Protein AF-A0A661NGQ4-F1 (afdb_monomer)

pLDDT: mean 85.22, std 14.95, range [34.5, 98.0]

Nearest PDB structures (foldseek):
  4ytl-assembly2_B  TM=4.610E-01  e=1.519E-04  Saccharomyces cerevisiae S288C
  1lpl-assembly1_A  TM=7.187E-01  e=1.066E-02  Caenorhabditis elegans
  3qii-assembly1_A-2  TM=8.413E-01  e=1.518E-01  Homo sapiens
  4v8p-assembly2_DF  TM=8.283E-01  e=1.440E-01  Tetrahymena thermophila
  6rm3-assembly1_LM0  TM=7.611E-01  e=2.872E-01  Vairimorpha necatrix

Foldseek 3Di:
DDDPLPPPQDFQFWKWFDDVPDDIFTFGFHDWDADPPDGAIWTFTQGPVRDTDIHGPVRIDGDDDPVVPPVFDQDAQFWKAFCDDPRHGFTFGFHDDDPPQWTWGQGPVRDIDIDHNVRIGGD

Mean predicted aligned error: 11.38 Å

Radius of gyration: 20.04 Å; Cα contacts (8 Å, |Δi|>4): 237; chains: 1; bounding box: 51×25×49 Å

Secondary structure (DSSP, 8-state):
---TT-----TT-EEEE--TTS--EEEEEEEEEE-TTSSSEEEEEEETTS-EEEEEGGGEEE---TTTS-TT---TT-EEEE-SGGGTT-EEEEEEEETTTEEEEEETTS-EEEEEGGGEEE-

Structure (mmCIF, N/CA/C/O backbone):
data_AF-A0A661NGQ4-F1
#
_entry.id   AF-A0A661NGQ4-F1
#
loop_
_atom_site.group_PDB
_atom_site.id
_atom_site.type_symbol
_atom_site.label_atom_id
_atom_site.label_alt_id
_atom_site.label_comp_id
_atom_site.label_asym_id
_atom_site.label_entity_id
_atom_site.label_seq_id
_atom_site.pdbx_PDB_ins_code
_atom_site.Cartn_x
_atom_site.Cartn_y
_atom_site.Cartn_z
_atom_site.occupancy
_atom_site.B_iso_or_equiv
_atom_site.auth_seq_id
_atom_site.auth_comp_id
_atom_site.auth_asym_id
_atom_site.auth_atom_id
_atom_site.pdbx_PDB_model_num
ATOM 1 N N . MET A 1 1 ? 5.624 11.042 10.194 1.00 34.50 1 MET A N 1
ATOM 2 C CA . MET A 1 1 ? 4.564 10.029 10.350 1.00 34.50 1 MET A CA 1
ATOM 3 C C . MET A 1 1 ? 4.413 9.410 8.983 1.00 34.50 1 MET A C 1
ATOM 5 O O . MET A 1 1 ? 4.007 10.102 8.063 1.00 34.50 1 MET A O 1
ATOM 9 N N . SER A 1 2 ? 4.999 8.231 8.824 1.00 36.50 2 SER A N 1
ATOM 10 C CA . SER A 1 2 ? 5.265 7.585 7.542 1.00 36.50 2 SER A CA 1
ATOM 11 C C . SER A 1 2 ? 3.985 6.988 6.980 1.00 36.50 2 SER A C 1
ATOM 13 O O . SER A 1 2 ? 3.361 6.152 7.624 1.00 36.50 2 SER A O 1
ATOM 15 N N . ASP A 1 3 ? 3.630 7.470 5.798 1.00 39.06 3 ASP A N 1
ATOM 16 C CA . ASP A 1 3 ? 2.648 6.911 4.882 1.00 39.06 3 ASP A CA 1
ATOM 17 C C . ASP A 1 3 ? 2.911 5.403 4.702 1.00 39.06 3 ASP A C 1
ATOM 19 O O . ASP A 1 3 ? 3.946 4.999 4.165 1.00 39.06 3 ASP A O 1
ATOM 23 N N . GLU A 1 4 ? 2.003 4.564 5.207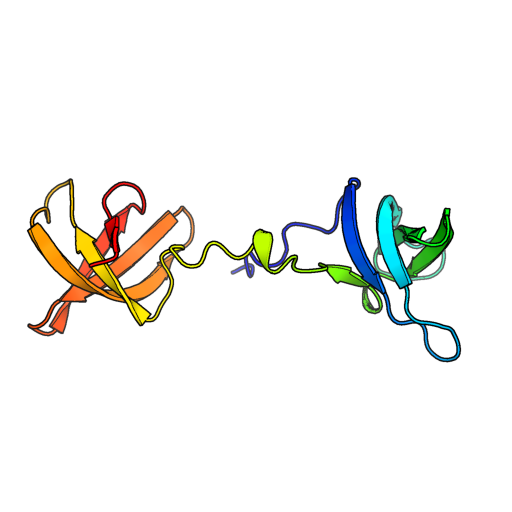 1.00 39.41 4 GLU A N 1
ATOM 24 C CA . GLU A 1 4 ? 2.055 3.098 5.093 1.00 39.41 4 GLU A CA 1
ATOM 25 C C . GLU A 1 4 ? 1.779 2.592 3.663 1.00 39.41 4 GLU A C 1
ATOM 27 O O . GLU A 1 4 ? 1.634 1.393 3.443 1.00 39.41 4 GLU A O 1
ATOM 32 N N . SER A 1 5 ? 1.799 3.477 2.662 1.00 40.03 5 SER A N 1
ATOM 33 C CA . SER A 1 5 ? 1.915 3.104 1.246 1.00 40.03 5 SER A CA 1
ATOM 34 C C . SER A 1 5 ? 3.356 2.734 0.850 1.00 40.03 5 SER A C 1
ATOM 36 O O . SER A 1 5 ? 3.581 2.132 -0.198 1.00 40.03 5 SER A O 1
ATOM 38 N N . LEU A 1 6 ? 4.351 3.034 1.699 1.00 40.94 6 LEU A N 1
ATOM 39 C CA . LEU A 1 6 ? 5.746 2.594 1.553 1.00 40.94 6 LEU A CA 1
ATOM 40 C C . LEU A 1 6 ? 5.972 1.221 2.203 1.00 40.94 6 LEU A C 1
ATOM 42 O O . LEU A 1 6 ? 6.904 1.021 2.987 1.00 40.94 6 LEU A O 1
ATOM 46 N N . HIS A 1 7 ? 5.157 0.233 1.838 1.00 48.25 7 HIS A N 1
ATOM 47 C CA . HIS A 1 7 ? 5.630 -1.146 1.868 1.00 48.25 7 HIS A CA 1
ATOM 48 C C . HIS A 1 7 ? 6.759 -1.226 0.833 1.00 48.25 7 HIS A C 1
ATOM 50 O O . HIS A 1 7 ? 6.503 -1.438 -0.349 1.00 48.25 7 HIS A O 1
ATOM 56 N N . LEU A 1 8 ? 7.989 -0.930 1.283 1.00 60.88 8 LEU A N 1
ATOM 57 C CA . LEU A 1 8 ? 9.207 -0.834 0.477 1.00 60.88 8 LEU A CA 1
ATOM 58 C C . LEU A 1 8 ? 9.161 -1.853 -0.655 1.00 60.88 8 LEU A C 1
ATOM 60 O O . LEU A 1 8 ? 9.139 -3.059 -0.394 1.00 60.88 8 LEU A O 1
ATOM 64 N N . LEU A 1 9 ? 9.127 -1.342 -1.885 1.00 76.94 9 LEU A N 1
ATOM 65 C CA . LEU A 1 9 ? 9.293 -2.100 -3.113 1.00 76.94 9 LEU A CA 1
ATOM 66 C C . LEU A 1 9 ? 10.408 -3.131 -2.889 1.00 76.94 9 LEU A C 1
ATOM 68 O O . LEU A 1 9 ? 11.581 -2.793 -2.750 1.00 76.94 9 LEU A O 1
ATOM 72 N N . LYS A 1 10 ? 10.027 -4.399 -2.738 1.00 84.44 10 LYS A N 1
ATOM 73 C CA . LYS A 1 10 ? 10.931 -5.481 -2.341 1.00 84.44 10 LYS A CA 1
ATOM 74 C C . LYS A 1 10 ? 10.932 -6.544 -3.414 1.00 84.44 10 LYS A C 1
ATOM 76 O O . LYS A 1 10 ? 10.056 -6.597 -4.271 1.00 84.44 10 LYS A O 1
ATOM 81 N N . LYS A 1 11 ? 11.915 -7.437 -3.354 1.00 86.56 11 LYS A N 1
ATOM 82 C CA . LYS A 1 11 ? 11.961 -8.589 -4.254 1.00 86.56 11 LYS A CA 1
ATOM 83 C C . LYS A 1 11 ? 10.619 -9.339 -4.233 1.00 86.56 11 LYS A C 1
ATOM 85 O O . LYS A 1 11 ? 10.137 -9.702 -3.164 1.00 86.56 11 LYS A O 1
ATOM 90 N N . GLY A 1 12 ? 10.051 -9.570 -5.413 1.00 86.19 12 GLY A N 1
ATOM 91 C CA . GLY A 1 12 ? 8.745 -10.194 -5.621 1.00 86.19 12 GLY A CA 1
ATOM 92 C C . GLY A 1 12 ? 7.596 -9.211 -5.861 1.00 86.19 12 GLY A C 1
ATOM 93 O O . GLY A 1 12 ? 6.620 -9.614 -6.485 1.00 86.19 12 GLY A O 1
ATOM 94 N N . SER A 1 13 ? 7.708 -7.943 -5.446 1.00 88.31 13 SER A N 1
ATOM 95 C CA . SER A 1 13 ? 6.661 -6.941 -5.690 1.00 88.31 13 SER A CA 1
ATOM 96 C C . SER A 1 13 ? 6.408 -6.766 -7.187 1.00 88.31 13 SER A C 1
ATOM 98 O O . SER A 1 13 ? 7.363 -6.645 -7.964 1.00 88.31 13 SER A O 1
ATOM 100 N N . ARG A 1 14 ? 5.127 -6.743 -7.568 1.00 90.12 14 ARG A N 1
ATOM 101 C CA . ARG A 1 14 ? 4.665 -6.308 -8.887 1.00 90.12 14 ARG A CA 1
ATOM 102 C C . ARG A 1 14 ? 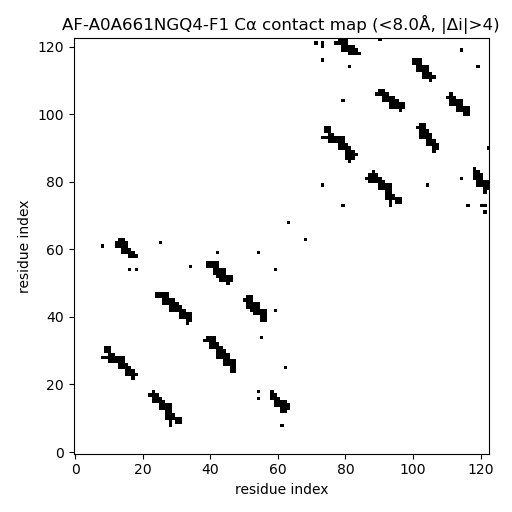4.793 -4.796 -9.000 1.00 90.12 14 ARG A C 1
ATOM 104 O O . ARG A 1 14 ? 4.501 -4.071 -8.048 1.00 90.12 14 ARG A O 1
ATOM 111 N N . VAL A 1 15 ? 5.305 -4.332 -10.131 1.00 92.06 15 VAL A N 1
ATOM 112 C CA . VAL A 1 15 ? 5.627 -2.925 -10.350 1.00 92.06 15 VAL A CA 1
ATOM 113 C C . VAL A 1 15 ? 5.377 -2.503 -11.782 1.00 92.06 15 VAL A C 1
ATOM 115 O O . VAL A 1 15 ? 5.571 -3.270 -12.726 1.00 92.06 15 VAL A O 1
ATOM 118 N N . PHE A 1 16 ? 5.047 -1.226 -11.906 1.00 92.38 16 PHE A N 1
ATOM 119 C CA . PHE A 1 16 ? 5.049 -0.490 -13.150 1.00 92.38 16 PHE A CA 1
ATOM 120 C C . PHE A 1 16 ? 6.202 0.519 -13.127 1.00 92.38 16 PHE A C 1
ATOM 122 O O . PHE A 1 16 ? 6.335 1.299 -12.179 1.00 92.38 16 PHE A O 1
ATOM 129 N N . ALA A 1 17 ? 7.038 0.498 -14.164 1.00 91.06 17 ALA A N 1
ATOM 130 C CA . ALA A 1 17 ? 8.187 1.381 -14.301 1.00 91.06 17 ALA A CA 1
ATOM 131 C C . ALA A 1 17 ? 8.114 2.217 -15.585 1.00 91.06 17 ALA A C 1
ATOM 133 O O . ALA A 1 17 ? 8.012 1.661 -16.683 1.00 91.06 17 ALA A O 1
ATOM 134 N N . ARG A 1 18 ? 8.225 3.546 -15.452 1.00 89.88 18 ARG A N 1
ATOM 135 C CA . ARG A 1 18 ? 8.277 4.485 -16.586 1.00 89.88 18 ARG A CA 1
ATOM 136 C C . ARG A 1 18 ? 9.711 4.901 -16.844 1.00 89.88 18 ARG A C 1
ATOM 138 O O . ARG A 1 18 ? 10.354 5.452 -15.967 1.00 89.88 18 ARG A O 1
ATOM 145 N N . GLN A 1 19 ? 10.204 4.693 -18.060 1.00 79.88 19 GLN A N 1
ATOM 146 C CA . GLN A 1 19 ? 11.519 5.191 -18.466 1.00 79.88 19 GLN A CA 1
ATOM 147 C C . GLN A 1 19 ? 11.360 6.195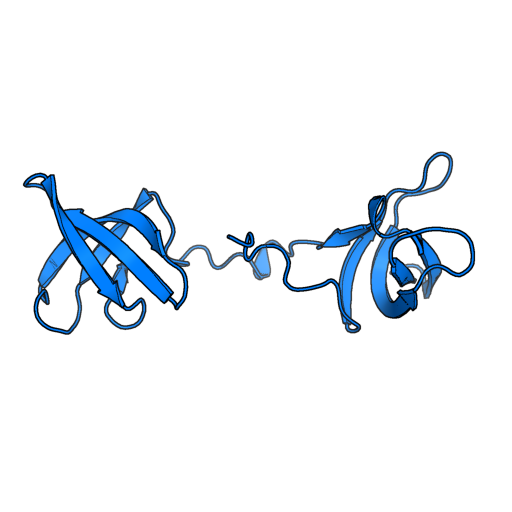 -19.601 1.00 79.88 19 GLN A C 1
ATOM 149 O O . GLN A 1 19 ? 10.873 5.855 -20.680 1.00 79.88 19 GLN A O 1
ATOM 154 N N . LEU A 1 20 ? 11.818 7.429 -19.388 1.00 77.81 20 LEU A N 1
ATOM 155 C CA . LEU A 1 20 ? 11.752 8.469 -20.412 1.00 77.81 20 LEU A CA 1
ATOM 156 C C . LEU A 1 20 ? 12.463 8.014 -21.701 1.00 77.81 20 LEU A C 1
ATOM 158 O O . LEU A 1 20 ? 13.639 7.649 -21.691 1.00 77.81 20 LEU A O 1
ATOM 162 N N . GLY A 1 21 ? 11.742 8.044 -22.825 1.00 78.94 21 GLY A N 1
ATOM 163 C CA . GLY A 1 21 ? 12.270 7.651 -24.136 1.00 78.94 21 GLY A CA 1
ATOM 164 C C . GLY A 1 21 ? 12.365 6.138 -24.377 1.00 78.94 21 GLY A C 1
ATOM 165 O O . GLY A 1 21 ? 12.959 5.728 -25.375 1.00 78.94 21 GLY A O 1
ATOM 166 N N . LYS A 1 22 ? 11.790 5.305 -23.501 1.00 81.81 22 LYS A N 1
ATOM 167 C CA . LYS A 1 22 ? 11.671 3.848 -23.670 1.00 81.81 22 LYS A CA 1
ATOM 168 C C . LYS A 1 22 ? 10.231 3.393 -23.422 1.00 81.81 22 LYS A C 1
ATOM 170 O O . LYS A 1 22 ? 9.393 4.178 -22.999 1.00 81.81 22 LYS A O 1
ATOM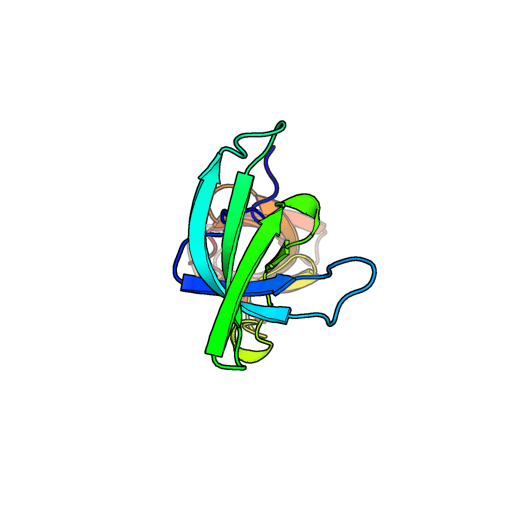 175 N N . ALA A 1 23 ? 9.948 2.127 -23.728 1.00 82.94 23 ALA A N 1
ATOM 176 C CA . ALA A 1 23 ? 8.668 1.518 -23.389 1.00 82.94 23 ALA A CA 1
ATOM 177 C C . ALA A 1 23 ? 8.509 1.394 -21.866 1.00 82.94 23 ALA A C 1
ATOM 179 O O . ALA A 1 23 ? 9.482 1.100 -21.165 1.00 82.94 23 ALA A O 1
ATOM 180 N N . ASP A 1 24 ? 7.279 1.587 -21.393 1.00 90.56 24 ASP A N 1
ATOM 181 C CA . ASP A 1 24 ? 6.895 1.300 -20.015 1.00 90.56 24 ASP A CA 1
ATOM 182 C C . ASP A 1 24 ? 6.997 -0.206 -19.730 1.00 90.56 24 ASP A C 1
ATOM 184 O O . ASP A 1 24 ? 6.816 -1.039 -20.623 1.00 90.56 24 ASP A O 1
ATOM 188 N N . ILE A 1 25 ? 7.297 -0.558 -18.480 1.00 91.94 25 ILE A N 1
ATOM 189 C CA . ILE A 1 25 ? 7.570 -1.938 -18.066 1.00 91.94 25 ILE A CA 1
ATOM 190 C C . ILE A 1 25 ? 6.601 -2.335 -16.958 1.00 91.94 25 ILE A C 1
ATOM 192 O O . ILE A 1 25 ? 6.594 -1.711 -15.900 1.00 91.94 25 ILE A O 1
ATOM 196 N N . ASN A 1 26 ? 5.864 -3.423 -17.175 1.00 93.50 26 ASN A N 1
ATOM 197 C CA . ASN A 1 26 ? 5.223 -4.193 -16.108 1.00 93.50 26 ASN A CA 1
ATOM 198 C C . ASN A 1 26 ? 6.104 -5.394 -15.772 1.00 93.50 26 ASN A C 1
ATOM 200 O O . ASN A 1 26 ? 6.673 -6.023 -16.674 1.00 93.50 26 ASN A O 1
ATOM 204 N N . GLY A 1 27 ? 6.261 -5.698 -14.488 1.00 93.38 27 GLY A N 1
ATOM 205 C CA . GLY A 1 27 ? 7.130 -6.788 -14.073 1.00 93.38 27 GLY A CA 1
ATOM 206 C C . GLY A 1 27 ? 7.213 -6.990 -12.568 1.00 93.38 27 GLY A C 1
ATOM 207 O O . GLY A 1 27 ? 6.505 -6.368 -11.781 1.00 93.38 27 GLY A O 1
ATOM 208 N N . SER A 1 28 ? 8.129 -7.866 -12.163 1.00 94.06 28 SER A N 1
ATOM 209 C CA . SER A 1 28 ? 8.409 -8.152 -10.754 1.00 94.06 28 SER A CA 1
ATOM 210 C C . SER A 1 28 ? 9.826 -7.744 -10.375 1.00 94.06 28 SER A C 1
ATOM 212 O O . SER A 1 28 ? 10.781 -7.993 -11.116 1.00 94.06 28 SER A O 1
ATOM 214 N N . ILE A 1 29 ? 9.996 -7.187 -9.177 1.00 93.88 29 ILE A N 1
ATOM 215 C CA . ILE A 1 29 ? 11.323 -6.865 -8.645 1.00 93.88 29 ILE A CA 1
ATOM 216 C C . ILE A 1 29 ? 12.106 -8.157 -8.380 1.00 93.88 29 ILE A C 1
ATOM 218 O O . ILE A 1 29 ? 11.689 -9.016 -7.604 1.00 93.88 29 ILE A O 1
ATOM 222 N N . THR A 1 30 ? 13.288 -8.284 -8.973 1.00 95.44 30 THR A N 1
ATOM 223 C CA . THR A 1 30 ? 14.239 -9.381 -8.741 1.00 95.44 30 THR A CA 1
ATOM 224 C C . THR A 1 30 ? 15.414 -8.972 -7.859 1.00 95.44 30 THR A C 1
ATOM 226 O O . THR A 1 30 ? 16.038 -9.844 -7.242 1.00 95.44 30 THR A O 1
ATOM 229 N N . TRP A 1 31 ? 15.692 -7.668 -7.755 1.00 93.44 31 TRP A N 1
ATOM 230 C CA . TRP A 1 31 ? 16.796 -7.120 -6.970 1.00 93.44 31 TRP A CA 1
ATOM 231 C C . TRP A 1 31 ? 16.503 -5.701 -6.468 1.00 93.44 31 TRP A C 1
ATOM 233 O O . TRP A 1 31 ? 15.873 -4.917 -7.173 1.00 93.44 31 TRP A O 1
ATOM 243 N N . VAL A 1 32 ? 17.012 -5.375 -5.278 1.00 91.19 32 VAL A N 1
ATOM 244 C CA . VAL A 1 32 ? 16.973 -4.033 -4.678 1.00 91.19 32 VAL A CA 1
ATOM 245 C C . VAL A 1 32 ? 18.346 -3.729 -4.096 1.00 91.19 32 VAL A C 1
ATOM 247 O O . VAL A 1 32 ? 18.923 -4.577 -3.409 1.00 91.19 32 VAL A O 1
ATOM 250 N N . GLY A 1 33 ? 18.857 -2.526 -4.323 1.00 87.44 33 GLY A N 1
ATOM 251 C CA . GLY A 1 33 ? 20.083 -2.082 -3.674 1.00 87.44 33 GLY A CA 1
ATOM 252 C C . GLY A 1 33 ? 20.455 -0.640 -4.002 1.00 87.44 33 GLY A C 1
ATOM 253 O O . GLY A 1 33 ? 19.791 -0.003 -4.817 1.00 87.44 33 GLY A O 1
ATOM 254 N N . PRO A 1 34 ? 21.487 -0.105 -3.333 1.00 84.56 34 PRO A N 1
ATOM 255 C CA . PRO A 1 34 ? 21.866 1.297 -3.459 1.00 84.56 34 PRO A CA 1
ATOM 256 C C . PRO A 1 34 ? 22.327 1.626 -4.882 1.00 84.56 34 PRO A C 1
ATOM 258 O O . PRO A 1 34 ? 23.020 0.828 -5.526 1.00 84.56 34 PRO A O 1
ATOM 261 N N . ASN A 1 35 ? 21.975 2.819 -5.364 1.00 78.75 35 ASN A N 1
ATOM 262 C CA . ASN A 1 35 ? 22.459 3.309 -6.646 1.00 78.75 35 ASN A CA 1
ATOM 263 C C . ASN A 1 35 ? 23.963 3.623 -6.556 1.00 78.75 35 ASN A C 1
ATOM 265 O O . ASN A 1 35 ? 24.417 4.375 -5.699 1.00 78.75 35 ASN A O 1
ATOM 269 N N . ARG A 1 36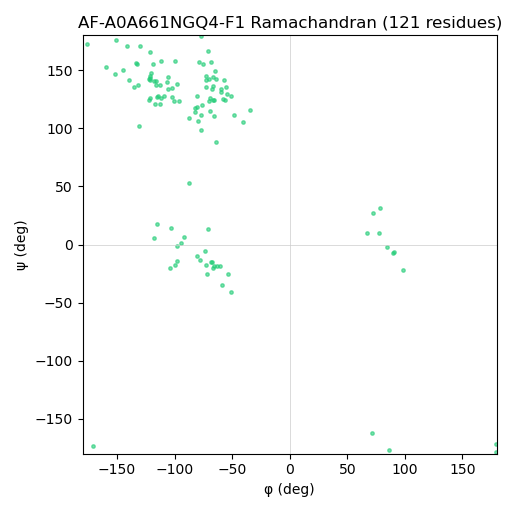 ? 24.770 3.042 -7.452 1.00 69.38 36 ARG A N 1
ATOM 270 C CA . ARG A 1 36 ? 26.231 3.239 -7.459 1.00 69.38 36 ARG A CA 1
ATOM 271 C C . ARG A 1 36 ? 26.647 4.632 -7.952 1.00 69.38 36 ARG A C 1
ATOM 273 O O . ARG A 1 36 ? 27.788 5.028 -7.727 1.00 69.38 36 ARG A O 1
ATOM 280 N N . TYR A 1 37 ? 25.759 5.348 -8.642 1.00 70.38 37 TYR A N 1
ATOM 281 C CA . TYR A 1 37 ? 26.077 6.592 -9.355 1.00 70.38 37 TYR A CA 1
ATOM 282 C C . TYR A 1 37 ? 25.321 7.824 -8.829 1.00 70.38 37 TYR A C 1
ATOM 284 O O . TYR A 1 37 ? 25.453 8.899 -9.407 1.00 70.38 37 TYR A O 1
ATOM 292 N N . GLY A 1 38 ? 24.557 7.691 -7.740 1.00 68.12 38 GLY A N 1
ATOM 293 C CA . GLY A 1 38 ? 23.744 8.767 -7.175 1.00 68.12 38 GLY A CA 1
ATOM 294 C C . GLY A 1 38 ? 23.151 8.399 -5.815 1.00 68.12 38 GLY A C 1
ATOM 295 O O . GLY A 1 38 ? 23.489 7.363 -5.246 1.00 68.12 38 GLY A O 1
ATOM 296 N N . GLY A 1 39 ? 22.280 9.261 -5.288 1.00 75.25 39 GLY A N 1
ATOM 297 C CA . GLY A 1 39 ? 21.428 8.908 -4.151 1.00 75.25 39 GLY A CA 1
ATOM 298 C C . GLY A 1 39 ? 20.341 7.904 -4.551 1.00 75.25 39 GLY A C 1
ATOM 299 O O . GLY A 1 39 ? 20.104 7.685 -5.737 1.00 75.25 39 GLY A O 1
ATOM 300 N N . GLY A 1 40 ? 19.690 7.306 -3.554 1.00 83.31 40 GLY A N 1
ATOM 301 C CA . GLY A 1 40 ? 18.524 6.444 -3.758 1.00 83.31 40 GLY A CA 1
ATOM 302 C C . GLY A 1 40 ? 18.828 4.971 -4.046 1.00 83.31 40 GLY A C 1
ATOM 303 O O . GLY A 1 40 ? 19.980 4.513 -4.013 1.00 83.31 40 GLY A O 1
ATOM 304 N N . PHE A 1 41 ? 17.764 4.211 -4.300 1.00 86.31 41 PHE A N 1
ATOM 305 C CA . PHE A 1 41 ? 17.811 2.797 -4.659 1.00 86.31 41 PHE A CA 1
ATOM 306 C C . PHE A 1 41 ? 17.664 2.570 -6.164 1.00 86.31 41 PHE A C 1
ATOM 308 O O . PHE A 1 41 ? 17.132 3.385 -6.915 1.00 86.31 41 PHE A O 1
ATOM 315 N N . ARG A 1 42 ? 18.138 1.404 -6.602 1.00 90.56 42 ARG A N 1
ATOM 316 C CA . ARG A 1 42 ? 17.915 0.874 -7.939 1.00 90.56 42 ARG A CA 1
ATOM 317 C C . ARG A 1 42 ? 17.237 -0.484 -7.849 1.00 90.56 42 ARG A C 1
ATOM 319 O O . ARG A 1 42 ? 17.573 -1.311 -6.997 1.00 90.56 42 ARG A O 1
ATOM 326 N N . TYR A 1 43 ? 16.326 -0.722 -8.778 1.00 91.94 43 TYR A N 1
ATOM 327 C CA . TYR A 1 43 ? 15.530 -1.931 -8.868 1.00 91.94 43 TYR A CA 1
ATOM 328 C C . TYR A 1 43 ? 15.927 -2.739 -10.095 1.00 91.94 43 TYR A C 1
ATOM 330 O O . TYR A 1 43 ? 15.925 -2.246 -11.224 1.00 91.94 43 TYR A O 1
ATOM 338 N N . GLY A 1 44 ? 16.254 -4.008 -9.868 1.00 94.31 44 GLY A N 1
ATOM 339 C CA . GLY A 1 44 ? 16.241 -5.005 -10.926 1.00 94.31 44 GLY A CA 1
ATOM 340 C C . GLY A 1 44 ? 14.802 -5.465 -11.125 1.00 94.31 44 GLY A C 1
ATOM 341 O O . GLY A 1 44 ? 14.229 -6.018 -10.192 1.00 94.31 44 GLY A O 1
ATOM 342 N N . ILE A 1 45 ? 14.228 -5.264 -12.311 1.00 95.06 45 ILE A N 1
ATOM 343 C CA . ILE A 1 45 ? 12.860 -5.682 -12.652 1.00 95.06 45 ILE A CA 1
ATOM 344 C C . ILE A 1 45 ? 12.926 -6.734 -13.757 1.00 95.06 45 ILE A C 1
ATOM 346 O O . ILE A 1 45 ? 13.551 -6.512 -14.794 1.00 95.06 45 ILE A O 1
ATOM 350 N N . ARG A 1 46 ? 12.282 -7.881 -13.541 1.00 96.75 46 ARG A N 1
ATOM 351 C CA . ARG A 1 46 ? 11.996 -8.850 -14.600 1.00 96.75 46 ARG A CA 1
ATOM 352 C C . ARG A 1 46 ? 10.676 -8.452 -15.241 1.00 96.75 46 ARG A C 1
ATOM 354 O O . ARG A 1 46 ? 9.645 -8.561 -14.582 1.00 96.75 46 ARG A O 1
ATOM 361 N N . GLY A 1 47 ? 10.737 -7.959 -16.474 1.00 94.38 47 GLY A N 1
ATOM 362 C CA . GLY A 1 47 ? 9.548 -7.591 -17.232 1.00 94.38 47 GLY A CA 1
ATOM 363 C C . GLY A 1 47 ? 8.724 -8.817 -17.613 1.00 94.38 47 GLY A C 1
ATOM 364 O O . GLY A 1 47 ? 9.253 -9.930 -17.697 1.00 94.38 47 GLY A O 1
ATOM 365 N N . ASP A 1 48 ? 7.440 -8.601 -17.875 1.00 93.19 48 ASP A N 1
ATOM 366 C CA . ASP A 1 48 ? 6.526 -9.646 -18.357 1.00 93.19 48 ASP A CA 1
ATOM 367 C C . ASP A 1 48 ? 6.895 -10.157 -19.758 1.00 93.19 48 ASP A C 1
ATOM 369 O O . ASP A 1 48 ? 6.529 -11.265 -20.145 1.00 93.19 48 ASP A O 1
ATOM 373 N N . ASP A 1 49 ? 7.695 -9.387 -20.496 1.00 92.31 49 ASP A N 1
ATOM 374 C CA . ASP A 1 49 ? 8.339 -9.799 -21.744 1.00 92.31 49 ASP A CA 1
ATOM 375 C C . ASP A 1 49 ? 9.520 -10.774 -21.530 1.00 92.31 49 ASP A C 1
ATOM 377 O O . ASP A 1 49 ? 10.111 -11.273 -22.488 1.00 92.31 49 ASP A O 1
ATOM 381 N N . GLY A 1 50 ? 9.887 -11.043 -20.273 1.00 92.94 50 GLY A N 1
ATOM 382 C CA . GLY A 1 50 ? 11.017 -11.879 -19.881 1.00 92.94 50 GLY A CA 1
ATOM 383 C C . GLY A 1 50 ? 12.364 -11.151 -19.833 1.00 92.94 50 GLY A C 1
ATOM 384 O O . GLY A 1 50 ? 13.360 -11.759 -19.429 1.00 92.94 50 GLY A O 1
ATOM 385 N N . SER A 1 51 ? 12.438 -9.865 -20.177 1.00 94.56 51 SER A N 1
ATOM 386 C CA . SER A 1 51 ? 13.677 -9.082 -20.154 1.00 94.56 51 SER A CA 1
ATOM 387 C C . SER A 1 51 ? 14.046 -8.625 -18.736 1.00 94.56 51 SER A C 1
ATOM 389 O O . SER A 1 51 ? 13.215 -8.571 -17.829 1.00 94.56 51 SER A O 1
ATOM 391 N N . GLN A 1 52 ? 15.330 -8.327 -18.510 1.00 95.12 52 GLN A N 1
ATOM 392 C CA . GLN A 1 52 ? 15.818 -7.753 -17.249 1.00 95.12 52 GLN A CA 1
ATOM 393 C C . GLN A 1 52 ? 16.071 -6.254 -17.423 1.00 95.12 52 GLN A C 1
ATOM 395 O O . GLN A 1 52 ? 16.847 -5.844 -18.287 1.00 95.12 52 GLN A O 1
ATOM 400 N N . TYR A 1 53 ? 15.485 -5.459 -16.535 1.00 93.44 53 TYR A N 1
ATOM 401 C CA . TYR A 1 53 ? 15.604 -4.007 -16.499 1.00 93.44 53 TYR A CA 1
ATOM 402 C C . TYR A 1 53 ? 16.238 -3.540 -15.193 1.00 93.44 53 TYR A C 1
ATOM 404 O O . TYR A 1 53 ? 16.181 -4.233 -14.175 1.00 93.44 53 TYR A O 1
ATOM 412 N N . TRP A 1 54 ? 16.854 -2.362 -15.243 1.00 91.81 54 TRP A N 1
ATOM 413 C CA . TRP A 1 54 ? 17.523 -1.723 -14.115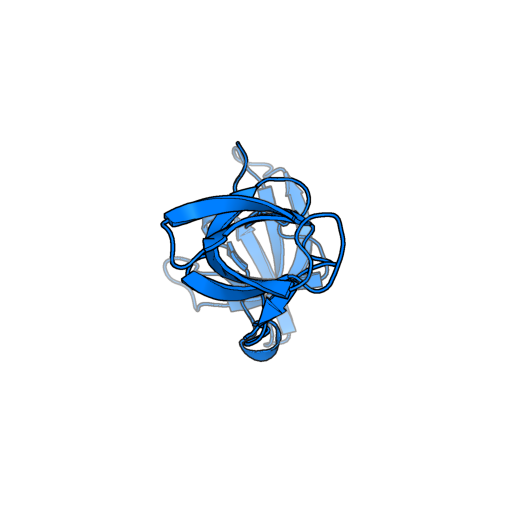 1.00 91.81 54 TRP A CA 1
ATOM 414 C C . TRP A 1 54 ? 17.060 -0.278 -14.022 1.00 91.81 54 TRP A C 1
ATOM 416 O O . TRP A 1 54 ? 17.531 0.560 -14.796 1.00 91.81 54 TRP A O 1
ATOM 426 N N . VAL A 1 55 ? 16.161 -0.004 -13.086 1.00 90.31 55 VAL A N 1
ATOM 427 C CA . VAL A 1 55 ? 15.392 1.244 -13.022 1.00 90.31 55 VAL A CA 1
ATOM 428 C C . VAL A 1 55 ? 15.639 1.940 -11.690 1.00 90.31 55 VAL A C 1
ATOM 430 O O . VAL A 1 55 ? 15.798 1.263 -10.674 1.00 90.31 55 VAL A O 1
ATOM 433 N N . ASP A 1 56 ? 15.734 3.263 -11.708 1.00 89.62 56 ASP A N 1
ATOM 434 C CA . ASP A 1 56 ? 15.907 4.066 -10.499 1.00 89.62 56 ASP A CA 1
ATOM 435 C C . ASP A 1 56 ? 14.589 4.156 -9.719 1.00 89.62 56 ASP A C 1
ATOM 437 O O . ASP A 1 56 ? 13.513 3.964 -10.279 1.00 89.62 56 ASP A O 1
ATOM 441 N N . GLU A 1 57 ? 14.665 4.392 -8.410 1.00 87.12 57 GLU A N 1
ATOM 442 C CA . GLU A 1 57 ? 13.484 4.366 -7.540 1.00 87.12 57 GLU A CA 1
ATOM 443 C C . GLU A 1 57 ? 12.381 5.350 -7.923 1.00 87.12 57 GLU A C 1
ATOM 445 O O . GLU A 1 57 ? 11.208 5.002 -7.817 1.00 87.12 57 GLU A O 1
ATOM 450 N N . ASP A 1 58 ? 12.755 6.524 -8.428 1.00 87.69 58 ASP A N 1
ATOM 451 C CA . ASP A 1 58 ? 11.819 7.583 -8.816 1.00 87.69 58 ASP A CA 1
ATOM 452 C C . ASP A 1 58 ? 10.936 7.191 -10.014 1.00 87.69 58 ASP A C 1
ATOM 454 O O . ASP A 1 58 ? 9.862 7.755 -10.223 1.00 87.69 58 ASP A O 1
ATOM 458 N N . ASP A 1 59 ? 11.377 6.197 -10.785 1.00 90.25 59 ASP A N 1
ATOM 459 C CA . ASP A 1 59 ? 10.723 5.718 -12.001 1.00 90.25 59 ASP A CA 1
ATOM 460 C C . ASP A 1 59 ? 9.865 4.464 -11.752 1.00 90.25 59 ASP A C 1
ATOM 462 O O . ASP A 1 59 ? 9.249 3.947 -12.689 1.00 90.25 59 ASP A O 1
ATOM 466 N N . VAL A 1 60 ? 9.828 3.939 -10.518 1.00 89.44 60 VAL A N 1
ATOM 467 C CA . VAL A 1 60 ? 9.141 2.687 -10.168 1.00 89.44 60 VAL A CA 1
ATOM 468 C C . VAL A 1 60 ? 7.973 2.952 -9.228 1.00 89.44 60 VAL A C 1
ATOM 470 O O . VAL A 1 60 ? 8.115 3.530 -8.155 1.00 89.44 60 VAL A O 1
ATOM 473 N N . THR A 1 61 ? 6.806 2.436 -9.599 1.00 89.31 61 THR A N 1
ATOM 474 C CA . THR A 1 61 ? 5.597 2.467 -8.773 1.00 89.31 61 THR A CA 1
ATOM 475 C C . THR A 1 61 ? 5.096 1.048 -8.518 1.00 89.31 61 THR A C 1
ATOM 477 O O . THR A 1 61 ? 5.245 0.191 -9.395 1.00 89.31 61 THR A O 1
ATOM 480 N N . PRO A 1 62 ? 4.525 0.759 -7.336 1.00 86.12 62 PRO A N 1
ATOM 481 C CA . PRO A 1 62 ? 3.865 -0.518 -7.109 1.00 86.12 62 PRO A CA 1
ATOM 482 C C . PRO A 1 62 ? 2.728 -0.682 -8.119 1.00 86.12 62 PRO A C 1
ATOM 484 O O . PRO A 1 62 ? 1.921 0.226 -8.321 1.00 86.12 62 PRO A O 1
ATOM 487 N N . GLU A 1 63 ? 2.683 -1.842 -8.765 1.00 83.75 63 GLU A N 1
ATOM 488 C CA . GLU A 1 63 ? 1.523 -2.233 -9.551 1.00 83.75 63 GLU A CA 1
ATOM 489 C C . GLU A 1 63 ? 0.470 -2.690 -8.546 1.00 83.75 63 GLU A C 1
ATOM 491 O O . GLU A 1 63 ? 0.657 -3.683 -7.844 1.00 83.75 63 GLU A O 1
ATOM 496 N N . ILE A 1 64 ? -0.599 -1.907 -8.421 1.00 68.31 64 ILE A N 1
ATOM 497 C CA . ILE A 1 64 ? -1.764 -2.289 -7.631 1.00 68.31 64 ILE A CA 1
ATOM 498 C C . ILE A 1 64 ? -2.566 -3.241 -8.511 1.00 68.31 64 ILE A C 1
ATOM 500 O O . ILE A 1 64 ? -3.194 -2.791 -9.473 1.00 68.31 64 ILE A O 1
ATOM 504 N N . ASP A 1 65 ? -2.535 -4.538 -8.204 1.00 59.94 65 ASP A N 1
ATOM 505 C CA . ASP A 1 65 ? -3.488 -5.467 -8.801 1.00 59.94 65 ASP A CA 1
ATOM 506 C C . ASP A 1 65 ? -4.887 -5.080 -8.292 1.00 59.94 65 ASP A C 1
ATOM 508 O O . ASP A 1 65 ? -5.097 -5.002 -7.078 1.00 59.94 65 ASP A O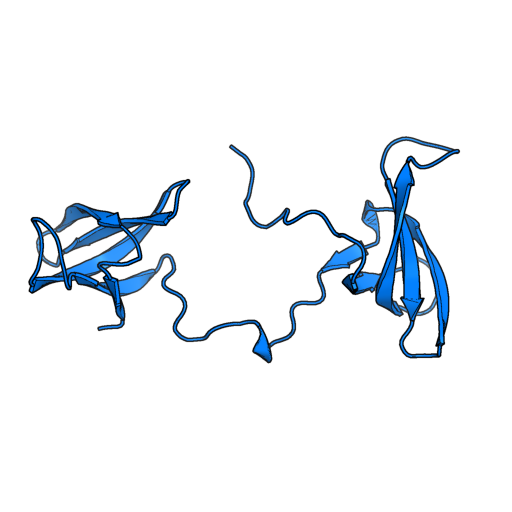 1
ATOM 512 N N . PRO A 1 66 ? -5.872 -4.815 -9.166 1.00 57.75 66 PRO A N 1
ATOM 513 C CA . PRO A 1 66 ? -7.250 -4.618 -8.733 1.00 57.75 66 PRO A CA 1
ATOM 514 C C . PRO A 1 66 ? -7.794 -5.769 -7.871 1.00 57.75 66 PRO A C 1
ATOM 516 O O . PRO A 1 66 ? -8.701 -5.533 -7.080 1.00 57.75 66 PRO A O 1
ATOM 519 N N . ALA A 1 67 ? -7.255 -6.987 -7.999 1.00 54.16 67 ALA A N 1
ATOM 520 C CA . ALA A 1 67 ? -7.582 -8.123 -7.137 1.00 54.16 67 ALA A CA 1
ATOM 521 C C . ALA A 1 67 ? -7.011 -8.000 -5.711 1.00 54.16 67 ALA A C 1
ATOM 523 O O . ALA A 1 67 ? -7.588 -8.570 -4.787 1.00 54.16 67 ALA A O 1
ATOM 524 N N . ASP A 1 68 ? -5.924 -7.244 -5.521 1.00 56.84 68 ASP A N 1
ATOM 525 C CA . ASP A 1 68 ? -5.355 -6.929 -4.202 1.00 56.84 68 ASP A CA 1
ATOM 526 C C . ASP A 1 68 ? -6.104 -5.777 -3.509 1.00 56.84 68 ASP A C 1
ATOM 528 O O . ASP A 1 68 ? -5.894 -5.504 -2.324 1.00 56.84 68 ASP A O 1
ATOM 532 N N . ILE A 1 69 ? -7.003 -5.093 -4.224 1.00 63.75 69 ILE A N 1
ATOM 533 C CA . ILE A 1 69 ? -7.950 -4.168 -3.608 1.00 63.75 69 ILE A CA 1
ATOM 534 C C . ILE A 1 69 ? -9.049 -5.013 -2.975 1.00 63.75 69 ILE A C 1
ATOM 536 O O . ILE A 1 69 ? -9.987 -5.414 -3.657 1.00 63.75 69 ILE A O 1
ATOM 540 N N . ASP A 1 70 ? -8.967 -5.255 -1.666 1.00 70.50 70 ASP A N 1
ATOM 541 C CA . ASP A 1 70 ? -10.116 -5.791 -0.941 1.00 70.50 70 ASP A CA 1
ATOM 542 C C . ASP A 1 70 ? -11.228 -4.724 -0.949 1.00 70.50 70 ASP A C 1
ATOM 544 O O . ASP A 1 70 ? -11.083 -3.673 -0.309 1.00 70.50 70 ASP A O 1
ATOM 548 N N . PRO A 1 71 ? -12.342 -4.937 -1.680 1.00 70.19 71 PRO A N 1
ATOM 549 C CA . PRO A 1 71 ? -13.442 -3.979 -1.697 1.00 70.19 71 PRO A CA 1
ATOM 550 C C . PRO A 1 71 ? -14.088 -3.828 -0.314 1.00 70.19 71 PRO A C 1
ATOM 552 O O . PRO A 1 71 ? -14.756 -2.824 -0.072 1.00 70.19 71 PRO A O 1
ATOM 555 N N . ASN A 1 72 ? -13.869 -4.794 0.582 1.00 79.88 72 ASN A N 1
ATOM 556 C CA . ASN A 1 72 ? -14.357 -4.794 1.953 1.00 79.88 72 ASN A CA 1
ATOM 557 C C . ASN A 1 72 ? -13.334 -4.230 2.946 1.00 79.88 72 ASN A C 1
ATOM 559 O O . ASN A 1 72 ? -13.637 -4.175 4.138 1.00 79.88 72 ASN A O 1
ATOM 563 N N . ALA A 1 73 ? -12.153 -3.788 2.497 1.00 86.75 73 ALA A N 1
ATOM 564 C CA . ALA A 1 73 ? -11.188 -3.158 3.388 1.00 86.75 73 ALA A CA 1
ATOM 565 C C . ALA A 1 73 ? -11.813 -1.929 4.063 1.00 86.75 73 ALA A C 1
ATOM 567 O O . ALA A 1 73 ? -12.293 -0.998 3.401 1.00 86.75 73 ALA A O 1
ATOM 568 N N . ILE A 1 74 ? -11.773 -1.919 5.393 1.00 90.50 74 ILE A N 1
ATOM 569 C CA . ILE A 1 74 ? -12.247 -0.796 6.193 1.00 90.50 74 ILE A CA 1
ATOM 570 C C . ILE A 1 74 ? -11.283 0.371 5.997 1.00 90.50 74 ILE A C 1
ATOM 572 O O . ILE A 1 74 ? -10.078 0.275 6.220 1.00 90.50 74 ILE A O 1
ATOM 576 N N . LYS A 1 75 ? -11.821 1.506 5.561 1.00 90.00 75 LYS A N 1
ATOM 577 C CA . LYS A 1 75 ? -11.055 2.718 5.270 1.00 90.00 75 LYS A CA 1
ATOM 578 C C . LYS A 1 75 ? -11.834 3.942 5.709 1.00 90.00 75 LYS A C 1
ATOM 580 O O . LYS A 1 75 ? -13.010 3.873 6.049 1.00 90.00 75 LYS A O 1
ATOM 585 N N . LYS A 1 76 ? -11.187 5.104 5.677 1.00 90.44 76 LYS A N 1
ATOM 586 C CA . LYS A 1 76 ? -11.879 6.372 5.913 1.00 90.44 76 LYS A CA 1
ATOM 587 C C . LYS A 1 76 ? -13.075 6.521 4.962 1.00 90.44 76 LYS A C 1
ATOM 589 O O . LYS A 1 76 ? -12.922 6.382 3.752 1.00 90.44 76 LYS A O 1
ATOM 594 N N . GLY A 1 77 ? -14.235 6.840 5.526 1.00 91.62 77 GLY A N 1
ATOM 595 C CA . GLY A 1 77 ? -15.520 6.926 4.837 1.00 91.62 77 GLY A CA 1
ATOM 596 C C . GLY A 1 77 ? -16.317 5.619 4.812 1.00 91.62 77 GLY A C 1
ATOM 597 O O . GLY A 1 77 ? -17.462 5.654 4.379 1.00 91.62 77 GLY A O 1
ATOM 598 N N . SER A 1 78 ? -15.755 4.490 5.262 1.00 94.19 78 SER A N 1
ATOM 599 C CA . SER A 1 78 ? -16.526 3.257 5.455 1.00 94.19 78 SER A CA 1
ATOM 600 C C . SER A 1 78 ? -17.531 3.435 6.591 1.00 94.19 78 SER A C 1
ATOM 602 O O . SER A 1 78 ? -17.158 3.904 7.671 1.00 94.19 78 SER A O 1
ATOM 604 N N . ARG A 1 79 ? -18.772 3.000 6.363 1.00 96.44 79 ARG A N 1
ATOM 605 C CA . ARG A 1 79 ? -19.754 2.770 7.423 1.00 96.44 79 ARG A CA 1
ATOM 606 C C . ARG A 1 79 ? -19.461 1.415 8.058 1.00 96.44 79 ARG A C 1
ATOM 608 O O . ARG A 1 79 ? -19.316 0.420 7.350 1.00 96.44 79 ARG A O 1
ATOM 615 N N . VAL A 1 80 ? -19.328 1.385 9.377 1.00 96.75 80 VAL A N 1
ATOM 616 C CA . VAL A 1 80 ? -18.923 0.193 10.123 1.00 96.75 80 VAL A CA 1
ATOM 617 C C . VAL A 1 80 ? -19.806 -0.044 11.336 1.00 96.75 80 VAL A C 1
ATOM 619 O O . VAL A 1 80 ? -20.375 0.889 11.907 1.00 96.75 80 VAL A O 1
ATOM 622 N N . ARG A 1 81 ? -19.854 -1.304 11.764 1.00 97.31 81 ARG A N 1
ATOM 623 C CA . ARG A 1 81 ? -20.412 -1.740 13.039 1.00 97.31 81 ARG A CA 1
ATOM 624 C C . ARG A 1 81 ? -19.303 -2.265 13.940 1.00 97.31 81 ARG A C 1
ATOM 626 O O . ARG A 1 81 ? -18.431 -3.012 13.505 1.00 97.31 81 ARG A O 1
ATOM 633 N N . VAL A 1 82 ? -19.354 -1.894 15.214 1.00 96.69 82 VAL A N 1
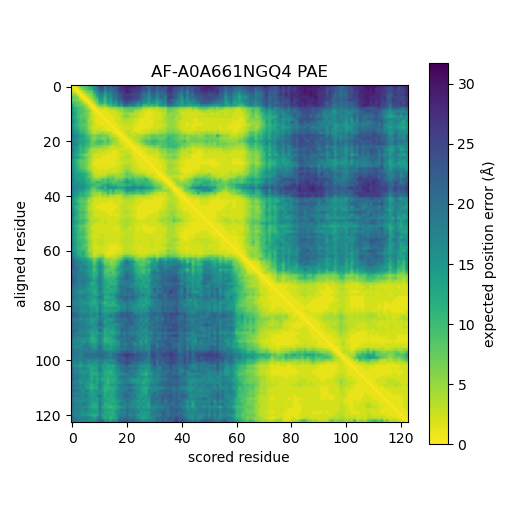ATOM 634 C CA . VAL A 1 82 ? -18.461 -2.408 16.249 1.00 96.69 82 VAL A CA 1
ATOM 635 C C . VAL A 1 82 ? -18.991 -3.748 16.754 1.00 96.69 82 VAL A C 1
ATOM 637 O O . VAL A 1 82 ? -20.074 -3.821 17.338 1.00 96.69 82 VAL A O 1
ATOM 640 N N . THR A 1 83 ? -18.221 -4.813 16.566 1.00 97.19 83 THR A N 1
ATOM 641 C CA . THR A 1 83 ? -18.608 -6.194 16.902 1.00 97.19 83 THR A CA 1
ATOM 642 C C . THR A 1 83 ? -18.067 -6.664 18.253 1.00 97.19 83 THR A C 1
ATOM 644 O O . THR A 1 83 ? -18.559 -7.651 18.800 1.00 97.19 83 THR A O 1
ATOM 647 N N . GLY A 1 84 ? -17.105 -5.941 18.839 1.00 94.19 84 GLY A N 1
ATOM 648 C CA . GLY A 1 84 ? -16.445 -6.334 20.084 1.00 94.19 84 GLY A CA 1
ATOM 649 C C . GLY A 1 84 ? -15.940 -5.174 20.946 1.00 94.19 84 GLY A C 1
ATOM 650 O O . GLY A 1 84 ? -16.038 -3.995 20.605 1.00 94.19 84 GLY A O 1
ATOM 651 N N . GLY A 1 85 ? -15.415 -5.515 22.124 1.00 92.00 85 GLY A N 1
ATOM 652 C CA . GLY A 1 85 ? -14.909 -4.546 23.098 1.00 92.00 85 GLY A CA 1
ATOM 653 C C . GLY A 1 85 ? -15.999 -3.717 23.794 1.00 92.00 85 GLY A C 1
ATOM 654 O O . GLY A 1 85 ? -17.176 -4.068 23.821 1.00 92.00 85 GLY A O 1
ATOM 655 N N . LYS A 1 86 ? -15.588 -2.597 24.402 1.00 92.38 86 LYS A N 1
ATOM 656 C CA . LYS A 1 86 ? -16.458 -1.738 25.236 1.00 92.38 86 LYS A CA 1
ATOM 657 C C . LYS A 1 86 ? -17.571 -1.007 24.475 1.00 92.38 86 LYS A C 1
ATOM 659 O O . LYS A 1 86 ? -18.477 -0.485 25.112 1.00 92.38 86 LYS A O 1
ATOM 664 N N . HIS A 1 87 ? -17.477 -0.958 23.148 1.00 92.88 87 HIS A N 1
ATOM 665 C CA . HIS A 1 87 ? -18.376 -0.202 22.273 1.00 92.88 87 HIS A CA 1
ATOM 666 C C . HIS A 1 87 ? -19.182 -1.118 21.343 1.00 92.88 87 HIS A C 1
ATOM 668 O O . HIS A 1 87 ? -19.695 -0.660 20.329 1.00 92.88 87 HIS A O 1
ATOM 674 N N . ALA A 1 88 ? -19.268 -2.416 21.656 1.00 95.19 88 ALA A N 1
ATOM 675 C CA . ALA A 1 88 ? -19.988 -3.388 20.840 1.00 95.19 88 ALA A CA 1
ATOM 676 C C . ALA A 1 88 ? -21.454 -2.979 20.612 1.00 95.19 88 ALA A C 1
ATOM 678 O O . ALA A 1 88 ? -22.156 -2.582 21.543 1.00 95.19 88 ALA A O 1
ATOM 679 N N . GLY A 1 89 ? -21.913 -3.111 19.367 1.00 93.12 89 GLY A N 1
ATOM 680 C CA . GLY A 1 89 ? -23.247 -2.709 18.923 1.00 93.12 89 GLY A CA 1
ATOM 681 C C . GLY A 1 89 ? -23.342 -1.276 18.398 1.00 93.12 89 GLY A C 1
ATOM 682 O O . GLY A 1 89 ? -24.391 -0.920 17.873 1.00 93.12 89 GLY A O 1
ATOM 683 N N . LEU A 1 90 ? -22.275 -0.481 18.505 1.00 95.38 90 LEU A N 1
ATOM 684 C CA . LEU A 1 90 ? -22.206 0.856 17.922 1.00 95.38 90 LEU A CA 1
ATOM 685 C C . LEU A 1 90 ? -22.061 0.791 16.398 1.00 95.38 90 LEU A C 1
ATOM 687 O O . LEU A 1 90 ? -21.319 -0.042 15.885 1.00 95.38 90 LEU A O 1
ATOM 691 N N . GLU A 1 91 ? -22.716 1.703 15.687 1.00 97.56 91 GLU A N 1
ATOM 692 C CA . GLU A 1 91 ? -22.549 1.911 14.247 1.00 97.56 91 GLU A CA 1
ATOM 693 C C . GLU A 1 91 ? -22.094 3.344 13.975 1.00 97.56 91 GLU A C 1
ATOM 695 O O . GLU A 1 91 ? -22.453 4.268 14.707 1.00 97.56 91 GLU A O 1
ATOM 700 N N . GLY A 1 92 ? -21.291 3.536 12.933 1.00 97.06 92 GLY A N 1
ATOM 701 C CA . GLY A 1 92 ? -20.785 4.857 12.585 1.00 97.06 92 GLY A CA 1
ATOM 702 C C . GLY A 1 92 ? -19.860 4.854 11.380 1.00 97.06 92 GLY A C 1
ATOM 703 O O . GLY A 1 92 ? -19.603 3.821 10.767 1.00 97.06 92 GLY A O 1
ATOM 704 N N . ASP A 1 93 ? -19.342 6.027 11.046 1.00 97.81 93 ASP A N 1
ATOM 705 C CA . ASP A 1 93 ? -18.448 6.227 9.913 1.00 97.81 93 ASP A CA 1
ATOM 706 C C . ASP A 1 93 ? -16.993 6.339 10.372 1.00 97.81 93 ASP A C 1
ATOM 708 O O . ASP A 1 93 ? -16.655 7.073 11.310 1.00 97.81 93 ASP A O 1
ATOM 712 N N . VAL A 1 94 ? -16.095 5.648 9.675 1.00 96.06 94 VAL A N 1
ATOM 713 C CA . VAL A 1 94 ? -14.655 5.780 9.896 1.00 96.06 94 VAL A CA 1
ATOM 714 C C . VAL A 1 94 ? -14.202 7.159 9.423 1.00 96.06 94 VAL A C 1
ATOM 716 O O . VAL A 1 94 ? -14.200 7.455 8.229 1.00 96.06 94 VAL A O 1
ATOM 719 N N . TYR A 1 95 ? -13.744 8.014 10.334 1.00 94.81 95 TYR A N 1
ATOM 720 C CA . TYR A 1 95 ? -13.259 9.354 9.983 1.00 94.81 95 TYR A CA 1
ATOM 721 C C . TYR A 1 95 ? -11.727 9.437 9.904 1.00 94.81 95 TYR A C 1
ATOM 723 O O . TYR A 1 95 ? -11.189 10.372 9.296 1.00 94.81 95 TYR A O 1
ATOM 731 N N . THR A 1 96 ? -11.013 8.464 10.479 1.00 92.69 96 THR A N 1
ATOM 732 C CA . THR A 1 96 ? -9.550 8.354 10.402 1.00 92.69 96 THR A CA 1
ATOM 733 C C . THR A 1 96 ? -9.071 6.933 10.704 1.00 92.69 96 THR A C 1
ATOM 735 O O . THR A 1 96 ? -9.705 6.216 11.472 1.00 92.69 96 THR A O 1
ATOM 738 N N . ALA A 1 97 ? -7.916 6.559 10.156 1.00 88.12 97 ALA A N 1
ATOM 739 C CA . ALA A 1 97 ? -7.132 5.409 10.604 1.00 88.12 97 ALA A CA 1
ATOM 740 C C . ALA A 1 97 ? -5.904 5.918 11.376 1.00 88.12 97 ALA A C 1
ATOM 742 O O . ALA A 1 97 ? -5.360 6.977 11.049 1.00 88.12 97 ALA A O 1
ATOM 743 N N . ALA A 1 98 ? -5.497 5.205 12.419 1.00 79.81 98 ALA A N 1
ATOM 744 C CA . ALA A 1 98 ? -4.280 5.452 13.181 1.00 79.81 98 ALA A CA 1
ATOM 745 C C . ALA A 1 98 ? -3.273 4.321 12.958 1.00 79.81 98 ALA A C 1
ATOM 747 O O . ALA A 1 98 ? -3.638 3.198 12.613 1.00 79.81 98 ALA A O 1
ATOM 748 N N . ALA A 1 99 ? -1.997 4.622 13.209 1.00 60.31 99 ALA A N 1
ATOM 749 C CA . ALA A 1 99 ? -0.948 3.610 13.221 1.00 60.31 99 ALA A CA 1
ATOM 750 C C . ALA A 1 99 ? -1.291 2.501 14.235 1.00 60.31 99 ALA A C 1
ATOM 752 O O . ALA A 1 99 ? -1.784 2.800 15.326 1.00 60.31 99 ALA A O 1
ATOM 753 N N . ALA A 1 100 ? -0.986 1.249 13.875 1.00 75.25 100 ALA A N 1
ATOM 754 C CA . ALA A 1 100 ? -1.301 0.019 14.616 1.00 75.25 100 ALA A CA 1
ATOM 755 C C . ALA A 1 100 ? -2.750 -0.511 14.505 1.00 75.25 100 ALA A C 1
ATOM 757 O O . ALA A 1 100 ? -3.235 -1.136 15.444 1.00 75.25 100 ALA A O 1
ATOM 758 N N . GLY A 1 101 ? -3.433 -0.301 13.372 1.00 81.44 101 GLY A N 1
ATOM 759 C CA . GLY A 1 101 ? -4.699 -0.997 13.075 1.00 81.44 101 GLY A CA 1
ATOM 760 C C . GLY A 1 101 ? -5.893 -0.519 13.906 1.00 81.44 101 GLY A C 1
ATOM 761 O O . GLY A 1 101 ? -6.817 -1.280 14.179 1.00 81.44 101 GLY A O 1
ATOM 762 N N . ARG A 1 102 ? -5.871 0.743 14.351 1.00 90.69 102 ARG A N 1
ATOM 763 C CA . ARG A 1 102 ? -6.996 1.380 15.049 1.00 90.69 102 ARG A CA 1
ATOM 764 C C . ARG A 1 102 ? -7.701 2.377 14.155 1.00 90.69 102 ARG A C 1
ATOM 766 O O . ARG A 1 102 ? -7.062 3.192 13.496 1.00 90.69 102 ARG A O 1
ATOM 773 N N . PHE A 1 103 ? -9.019 2.394 14.238 1.00 95.19 103 PHE A N 1
ATOM 774 C CA . PHE A 1 103 ? -9.869 3.302 13.488 1.00 95.19 103 PHE A CA 1
ATOM 775 C C . PHE A 1 103 ? -10.619 4.235 14.432 1.00 95.19 103 PHE A C 1
ATOM 777 O O . PHE A 1 103 ? -11.117 3.830 15.485 1.00 95.19 103 PHE A O 1
ATOM 784 N N . GLY A 1 104 ? -10.671 5.507 14.050 1.00 96.31 104 GLY A N 1
ATOM 785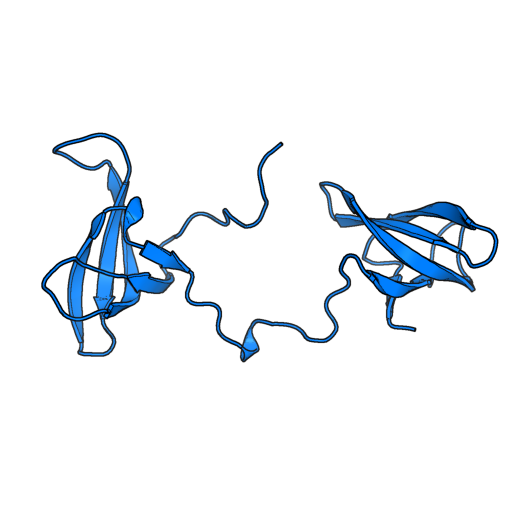 C CA . GLY A 1 104 ? -11.581 6.476 14.634 1.00 96.31 104 GLY A CA 1
ATOM 786 C C . GLY A 1 104 ? -12.942 6.326 13.967 1.00 96.31 104 GLY A C 1
ATOM 787 O O . GLY A 1 104 ? -13.065 6.602 12.772 1.00 96.31 104 GLY A O 1
ATOM 788 N N . VAL A 1 105 ? -13.942 5.906 14.735 1.00 97.06 105 VAL A N 1
ATOM 789 C CA . VAL A 1 105 ? -15.343 5.768 14.317 1.00 97.06 105 VAL A CA 1
ATOM 790 C C . VAL A 1 105 ? -16.145 6.910 14.926 1.00 97.06 105 VAL A C 1
ATOM 792 O O . VAL A 1 105 ? -15.979 7.208 16.110 1.00 97.06 105 VAL A O 1
ATOM 795 N N . ARG A 1 106 ? -16.984 7.564 14.121 1.00 98.00 106 ARG A N 1
ATOM 796 C CA . ARG A 1 106 ? -17.930 8.585 14.575 1.00 98.00 106 ARG A CA 1
ATOM 797 C C . ARG A 1 106 ? -19.350 8.066 14.400 1.00 98.00 106 ARG A C 1
ATOM 799 O O . ARG A 1 106 ? -19.712 7.722 13.279 1.00 98.00 106 ARG A O 1
ATOM 806 N N . ASP A 1 107 ? -20.108 7.990 15.486 1.00 97.31 107 ASP A N 1
ATOM 807 C CA . ASP A 1 107 ? -21.494 7.521 15.445 1.00 97.31 107 ASP A CA 1
ATOM 808 C C . ASP A 1 107 ? -22.455 8.592 14.892 1.00 97.31 107 ASP A C 1
ATOM 810 O O . ASP A 1 107 ? -22.056 9.713 14.554 1.00 97.31 107 ASP A O 1
ATOM 814 N N . ASP A 1 108 ? -23.740 8.246 14.809 1.00 94.44 108 ASP A N 1
ATOM 815 C CA . ASP A 1 108 ? -24.791 9.150 14.321 1.00 94.44 108 ASP A CA 1
ATOM 816 C C . ASP A 1 108 ? -25.080 10.333 15.261 1.00 94.44 108 ASP A C 1
ATOM 818 O O . ASP A 1 108 ? -25.714 11.304 14.845 1.00 94.44 108 ASP A O 1
ATOM 822 N N . ASN A 1 109 ? -24.608 10.278 16.510 1.00 96.19 109 ASN A N 1
ATOM 823 C CA . ASN A 1 109 ? -24.704 11.368 17.482 1.00 96.19 109 ASN A CA 1
ATOM 824 C C . ASN A 1 109 ? -23.472 12.288 17.451 1.00 96.19 109 ASN A C 1
ATOM 826 O O . ASN A 1 109 ? -23.363 13.194 18.274 1.00 96.19 109 ASN A O 1
ATOM 830 N N . GLU A 1 110 ? -22.565 12.072 16.494 1.00 95.12 110 GLU A N 1
ATOM 831 C CA . GLU A 1 110 ? -21.267 12.737 16.362 1.00 95.12 110 GLU A CA 1
ATOM 832 C C . GLU A 1 110 ? -20.247 12.403 17.467 1.00 95.12 110 GLU A C 1
ATOM 834 O O . GLU A 1 110 ? -19.157 12.991 17.496 1.00 95.12 110 GLU A O 1
ATOM 839 N N . ASP A 1 111 ? -20.533 11.417 18.320 1.00 97.19 111 ASP A N 1
ATOM 840 C CA . ASP A 1 111 ? -19.590 10.921 19.314 1.00 97.19 111 ASP A CA 1
ATOM 841 C C . ASP A 1 111 ? -18.485 10.100 18.637 1.00 97.19 111 ASP A C 1
ATOM 843 O O . ASP A 1 111 ? -18.699 9.407 17.640 1.00 97.19 111 ASP A O 1
ATOM 847 N N . THR A 1 112 ? -17.260 10.184 19.168 1.00 96.75 112 THR A N 1
ATOM 848 C CA . THR A 1 112 ? -16.073 9.572 18.546 1.00 96.75 112 THR A CA 1
ATOM 849 C C . THR A 1 112 ? -15.422 8.512 19.419 1.00 96.75 112 THR A C 1
ATOM 851 O O . THR A 1 112 ? -15.271 8.658 20.635 1.00 96.75 112 THR A O 1
ATOM 854 N N . TYR A 1 113 ? -14.978 7.438 18.768 1.00 95.25 113 TYR A N 1
ATOM 855 C CA . TYR A 1 113 ? -14.462 6.244 19.420 1.00 95.25 113 TYR A CA 1
ATOM 856 C C . TYR A 1 113 ? -13.243 5.710 18.681 1.00 95.25 113 TYR A C 1
ATOM 858 O O . TYR A 1 113 ? -13.198 5.695 17.456 1.00 95.25 113 TYR A O 1
ATOM 866 N N . TRP A 1 114 ? -12.262 5.222 19.436 1.00 95.00 114 TRP A N 1
ATOM 867 C CA . TRP A 1 114 ? -11.155 4.443 18.891 1.00 95.00 114 TRP A CA 1
ATOM 868 C C . TRP A 1 114 ? -11.461 2.960 19.045 1.00 95.00 114 TRP A C 1
ATOM 870 O O . TRP A 1 114 ? -11.707 2.503 20.167 1.00 95.00 114 TRP A O 1
ATOM 880 N N . VAL A 1 115 ? -11.439 2.237 17.930 1.00 95.50 115 VAL A N 1
ATOM 881 C CA . VAL A 1 115 ? -11.780 0.815 17.855 1.00 95.50 115 VAL A CA 1
ATOM 882 C C . VAL A 1 115 ? -10.689 0.081 17.075 1.00 95.50 115 VAL A C 1
ATOM 884 O O . VAL A 1 115 ? -10.185 0.597 16.079 1.00 95.50 115 VAL A O 1
ATOM 887 N N . ASP A 1 116 ? -10.282 -1.087 17.565 1.00 94.31 116 ASP A N 1
ATOM 888 C CA . ASP A 1 116 ? -9.338 -1.967 16.867 1.00 94.31 116 ASP A CA 1
ATOM 889 C C . ASP A 1 116 ? -10.012 -2.585 15.630 1.00 94.31 116 ASP A C 1
ATOM 891 O O . ASP A 1 116 ? -11.191 -2.929 15.692 1.00 94.31 116 ASP A O 1
ATOM 895 N N . GLU A 1 117 ? -9.275 -2.739 14.526 1.00 91.62 117 GLU A N 1
ATOM 896 C CA . GLU A 1 117 ? -9.779 -3.279 13.250 1.00 91.62 117 GLU A CA 1
ATOM 897 C C . GLU A 1 117 ? -10.512 -4.614 13.408 1.00 91.62 117 GLU A C 1
ATOM 899 O O . GLU A 1 117 ? -11.580 -4.806 12.839 1.00 91.62 117 GLU A O 1
ATOM 904 N N . GLU A 1 118 ? -9.981 -5.504 14.250 1.00 93.38 118 GLU A N 1
ATOM 905 C CA . GLU A 1 118 ? -10.565 -6.821 14.538 1.00 93.38 118 GLU A CA 1
ATOM 906 C C . GLU A 1 118 ? -11.980 -6.759 15.141 1.00 93.38 118 GLU A C 1
ATOM 908 O O . GLU A 1 118 ? -12.705 -7.751 15.120 1.00 93.38 118 GLU A O 1
ATOM 913 N N . ASN A 1 119 ? -12.371 -5.604 15.687 1.00 95.81 119 ASN A N 1
ATOM 914 C CA . ASN A 1 119 ? -13.679 -5.361 16.288 1.00 95.81 119 ASN A CA 1
ATOM 915 C C . ASN A 1 119 ? -14.603 -4.554 15.364 1.00 95.81 119 ASN A C 1
ATOM 917 O O . ASN A 1 119 ? -15.600 -4.012 15.844 1.00 95.81 119 ASN A O 1
ATOM 921 N N . LEU A 1 120 ? -14.273 -4.426 14.076 1.00 94.50 120 LEU A N 1
ATOM 922 C CA . LEU A 1 120 ? -15.074 -3.712 13.089 1.00 94.50 120 LEU A CA 1
ATOM 923 C C . LEU A 1 120 ? -15.487 -4.623 11.934 1.00 94.50 120 LEU A C 1
ATOM 925 O O . LEU A 1 120 ? -14.718 -5.454 11.459 1.00 94.50 120 LEU A O 1
ATOM 929 N N . GLU A 1 121 ? -16.699 -4.405 11.440 1.00 95.06 121 GLU A N 1
ATOM 930 C CA . GLU A 1 121 ? -17.193 -4.960 10.180 1.00 95.06 121 GLU A CA 1
ATOM 931 C C . GLU A 1 121 ? -17.868 -3.857 9.359 1.00 95.06 121 GLU A C 1
ATOM 933 O O . GLU A 1 121 ? -18.333 -2.867 9.926 1.00 95.06 121 GLU A O 1
ATOM 938 N N . ASN A 1 122 ? -17.929 -4.006 8.032 1.00 92.94 122 ASN A N 1
ATOM 939 C CA . ASN A 1 122 ? -18.737 -3.100 7.209 1.00 92.94 122 ASN A CA 1
ATOM 940 C C . ASN A 1 122 ? -20.226 -3.298 7.537 1.00 92.94 122 ASN A C 1
ATOM 942 O O . ASN A 1 122 ? -20.673 -4.439 7.661 1.00 92.94 122 ASN A O 1
ATOM 946 N N . ALA A 1 123 ? -20.961 -2.192 7.662 1.00 89.12 123 ALA A N 1
ATOM 947 C CA . ALA A 1 123 ? -22.400 -2.171 7.940 1.00 89.12 123 ALA A CA 1
ATOM 948 C C . ALA A 1 123 ? -23.234 -1.914 6.676 1.00 89.12 123 ALA A C 1
ATOM 950 O O . ALA A 1 123 ? -22.750 -1.176 5.785 1.00 89.12 123 ALA A O 1
#

Solvent-accessible surface area (backbone atoms only — not comparable to full-atom values): 7238 Å² total; per-residue (Å²): 136,82,68,82,83,65,68,67,88,40,70,66,40,47,29,38,34,60,43,94,98,55,78,70,39,50,29,32,28,72,36,75,45,75,35,92,89,56,83,64,44,31,34,31,29,39,29,79,88,70,49,82,45,81,43,51,53,94,37,52,42,78,47,78,53,75,85,74,53,58,88,78,62,86,44,70,72,35,46,30,30,28,73,40,78,98,54,47,78,42,52,28,34,24,76,38,75,47,90,89,58,31,32,34,33,31,33,91,85,70,51,76,45,83,43,51,52,94,27,52,44,82,102

Sequence (123 aa):
MSDESLHLLKKGSRVFARQLGKADINGSITWVGPNRYGGGFRYGIRGDDGSQYWVDEDDVTPEIDPADIDPNAIKKGSRVRVTGGKHAGLEGDVYTAAAAGRFGVRDDNEDTYWVDEENLENA